Protein AF-Q6MRR5-F1 (afdb_monomer)

Radius of gyration: 19.88 Å; Cα contacts (8 Å, |Δi|>4): 23; chains: 1; bounding box: 53×11×54 Å

InterPro domains:
  IPR032820 Putative F0F1-ATPase subunit, Ca2+/Mg2+ transporter [PF09527] (5-55)

Foldseek 3Di:
DVVVVVVVVLVVVVVVLVVVLVVVQVVVCVVPVPVCPSSVVSSVVSVVVSVVVSVVVVVVVVVVVVVVVVVPPDPDDD

Organism: Bdellovibrio bacteriovorus (strain ATCC 15356 / DSM 50701 / NCIMB 9529 / HD100) (NCBI:txid264462)

pLDDT: mean 83.36, std 10.0, range [55.09, 94.81]

Secondary structure (DSSP, 8-state):
-HHHHHHHHHHHHHHHHHHHHHHHHHHHHHHH--TTHHHHHHHHHHHHHHHHHHHHHHHHHHHHHHHHHHTTS-S---

Solvent-accessible surface area (backbone atoms only — not comparable to full-atom values): 4419 Å² total; per-residue (Å²): 115,74,67,59,56,50,53,50,48,55,53,49,49,52,53,51,47,53,54,46,44,52,55,51,24,52,54,50,26,70,74,66,67,49,85,51,53,57,32,53,53,50,44,53,53,50,52,53,53,47,50,54,51,50,54,53,50,52,56,53,48,54,60,48,53,53,54,59,52,60,72,68,54,77,89,78,77,135

Mean predicted aligned error: 8.38 Å

Sequence (78 aa):
MKKYIIFASIGFELVGLILGCFYLGQYLDQKYQTKGLIFAVLSLASLAGWLVRVIWLLNRIQKQDEKESESKKPPGTP

Structure (mmCIF, N/CA/C/O backbone):
data_AF-Q6MRR5-F1
#
_entry.id   AF-Q6MRR5-F1
#
loop_
_atom_site.group_PDB
_atom_site.id
_atom_site.type_symbol
_atom_site.label_atom_id
_atom_site.label_alt_id
_atom_site.label_comp_id
_atom_site.label_asym_id
_atom_site.label_entity_id
_atom_site.label_seq_id
_atom_site.pdbx_PDB_ins_code
_atom_site.Cartn_x
_atom_site.Cartn_y
_atom_site.Cartn_z
_atom_site.occupancy
_atom_site.B_iso_or_equiv
_atom_site.auth_seq_id
_a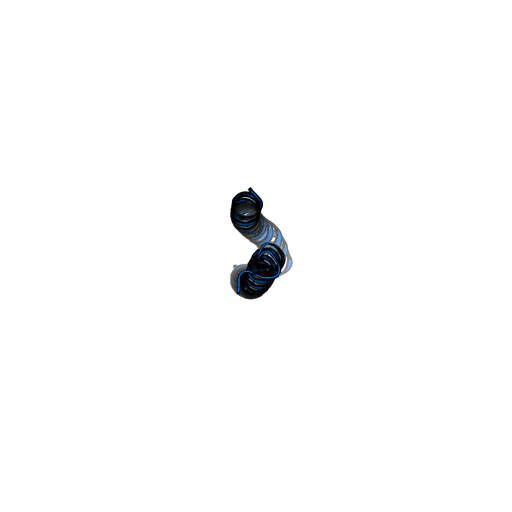tom_site.auth_comp_id
_atom_site.auth_asym_id
_atom_site.auth_atom_id
_atom_site.pdbx_PDB_model_num
ATOM 1 N N . MET A 1 1 ? -7.536 1.351 23.522 1.00 55.09 1 MET A N 1
ATOM 2 C CA . MET A 1 1 ? -6.215 0.768 23.182 1.00 55.09 1 MET A CA 1
ATOM 3 C C . MET A 1 1 ? -6.200 0.066 21.822 1.00 55.09 1 MET A C 1
ATOM 5 O O . MET A 1 1 ? -5.364 0.429 21.009 1.00 55.09 1 MET A O 1
ATOM 9 N N . LYS A 1 2 ? -7.144 -0.842 21.517 1.00 69.81 2 LYS A N 1
ATOM 10 C CA . LYS A 1 2 ? -7.192 -1.582 20.232 1.00 69.81 2 LYS A CA 1
ATOM 11 C C . LYS A 1 2 ? -7.149 -0.681 18.973 1.00 69.81 2 LYS A C 1
ATOM 13 O O . LYS A 1 2 ? -6.405 -0.972 18.047 1.00 69.81 2 LYS A O 1
ATOM 18 N N . LYS A 1 3 ? -7.869 0.451 18.965 1.00 71.00 3 LYS A N 1
ATOM 19 C CA . LYS A 1 3 ? -7.971 1.364 17.801 1.00 71.00 3 LYS A CA 1
ATOM 20 C C . LYS A 1 3 ? -6.649 2.033 17.395 1.00 71.00 3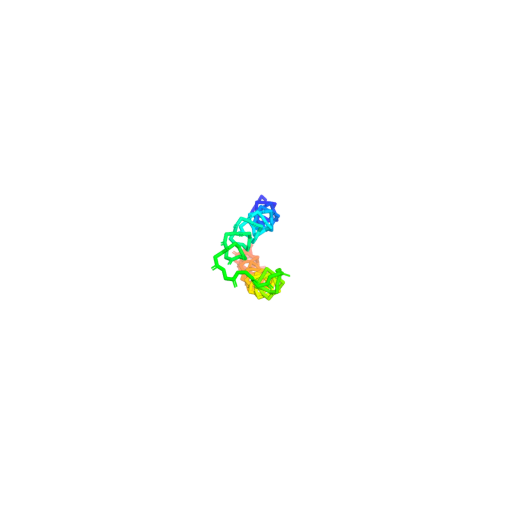 LYS A C 1
ATOM 22 O O . LYS A 1 3 ? -6.382 2.157 16.207 1.00 71.00 3 LYS A O 1
ATOM 27 N N . TYR A 1 4 ? -5.808 2.414 18.360 1.00 80.81 4 TYR A N 1
ATOM 28 C CA . TYR A 1 4 ? -4.517 3.060 18.081 1.00 80.81 4 TYR A CA 1
ATOM 29 C C . TYR A 1 4 ? -3.523 2.100 17.427 1.00 80.81 4 TYR A C 1
ATOM 31 O O . TYR A 1 4 ? -2.840 2.478 16.482 1.00 80.81 4 TYR A O 1
ATOM 39 N N . ILE A 1 5 ? -3.493 0.846 17.889 1.00 85.75 5 ILE A N 1
ATOM 40 C CA . ILE A 1 5 ? -2.663 -0.209 17.293 1.00 85.75 5 ILE A CA 1
ATOM 41 C C . ILE A 1 5 ? -3.082 -0.462 15.847 1.00 85.75 5 ILE A C 1
ATOM 43 O O . ILE A 1 5 ? -2.227 -0.534 14.978 1.00 85.75 5 ILE A O 1
ATOM 47 N N . ILE A 1 6 ? -4.387 -0.521 15.571 1.00 83.62 6 ILE A N 1
ATOM 48 C CA . ILE A 1 6 ? -4.900 -0.715 14.209 1.00 83.62 6 ILE A CA 1
ATOM 49 C C . ILE A 1 6 ? -4.475 0.442 13.303 1.00 83.62 6 ILE A C 1
ATOM 51 O O . ILE A 1 6 ? -4.006 0.209 12.193 1.00 83.62 6 ILE A O 1
ATOM 55 N N . PHE A 1 7 ? -4.624 1.684 13.765 1.00 85.38 7 PHE A N 1
ATOM 56 C CA . PHE A 1 7 ? -4.251 2.849 12.967 1.00 85.38 7 PHE A CA 1
ATOM 57 C C . PHE A 1 7 ? -2.743 2.872 12.675 1.00 85.38 7 PHE A C 1
ATOM 59 O O . PHE A 1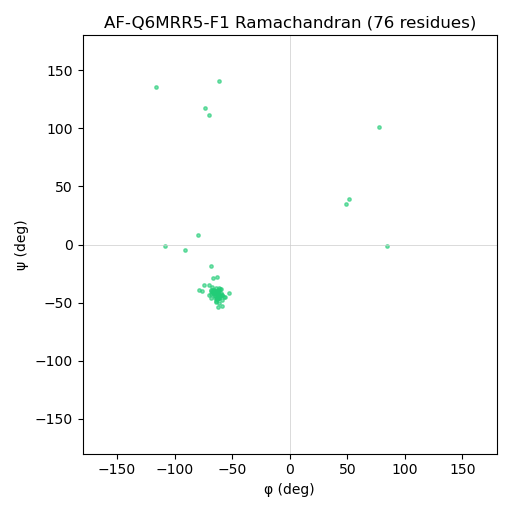 7 ? -2.332 3.121 11.543 1.00 85.38 7 PHE A O 1
ATOM 66 N N . ALA A 1 8 ? -1.922 2.521 13.670 1.00 90.50 8 ALA A N 1
ATOM 67 C CA . ALA A 1 8 ? -0.483 2.349 13.495 1.00 90.50 8 ALA A CA 1
ATOM 68 C C . ALA A 1 8 ? -0.147 1.209 12.516 1.00 90.50 8 ALA A C 1
ATOM 70 O O . ALA A 1 8 ? 0.736 1.372 11.678 1.00 90.50 8 ALA A O 1
ATOM 71 N N . SER A 1 9 ? -0.873 0.087 12.565 1.00 89.50 9 SER A N 1
ATOM 72 C CA . SER A 1 9 ? -0.704 -1.024 11.621 1.00 89.50 9 SER A CA 1
ATOM 73 C C . SER A 1 9 ? -1.036 -0.627 10.183 1.00 89.50 9 SER A C 1
ATOM 75 O O . SER A 1 9 ? -0.274 -0.977 9.291 1.00 89.50 9 SER A O 1
ATOM 77 N N . ILE A 1 10 ? -2.104 0.146 9.951 1.00 91.06 10 ILE A N 1
ATOM 78 C CA . ILE A 1 10 ? -2.458 0.648 8.609 1.00 91.06 10 ILE A CA 1
ATOM 79 C C . ILE A 1 10 ? -1.346 1.560 8.070 1.00 91.06 10 ILE A C 1
ATOM 81 O O . ILE A 1 10 ? -0.934 1.426 6.919 1.00 91.06 10 ILE A O 1
ATOM 85 N N . GLY A 1 11 ? -0.816 2.460 8.907 1.00 90.25 11 GLY A N 1
ATOM 86 C CA . GLY A 1 11 ? 0.316 3.311 8.531 1.00 90.25 11 GLY A CA 1
ATOM 87 C C . GLY A 1 11 ? 1.580 2.506 8.212 1.00 90.25 11 GLY A C 1
ATOM 88 O O . GLY A 1 11 ? 2.248 2.771 7.214 1.00 90.25 11 GLY A O 1
ATOM 89 N N . PHE A 1 12 ? 1.881 1.483 9.015 1.00 93.94 12 PHE A N 1
ATOM 90 C CA . PHE A 1 12 ? 3.018 0.594 8.779 1.00 93.94 12 PHE A CA 1
ATOM 91 C C . PHE A 1 12 ? 2.858 -0.230 7.495 1.00 93.94 12 PHE A C 1
ATOM 93 O O . PHE A 1 12 ? 3.811 -0.351 6.727 1.00 93.94 12 PHE A O 1
ATOM 100 N N . GLU A 1 13 ? 1.659 -0.749 7.220 1.00 90.44 13 GLU A N 1
ATOM 101 C CA . GLU A 1 13 ? 1.358 -1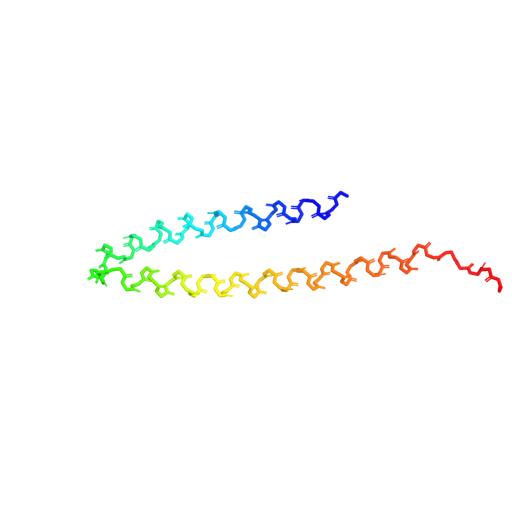.433 5.959 1.00 90.44 13 GLU A CA 1
ATOM 102 C C . GLU A 1 13 ? 1.569 -0.513 4.758 1.00 90.44 13 GLU A C 1
ATOM 104 O O . GLU A 1 13 ? 2.147 -0.954 3.770 1.00 90.44 13 GLU A O 1
ATOM 109 N N . LEU A 1 14 ? 1.164 0.760 4.838 1.00 91.12 14 LEU A N 1
ATOM 110 C CA . LEU A 1 14 ? 1.375 1.713 3.749 1.00 91.12 14 LEU A CA 1
ATOM 111 C C . LEU A 1 14 ? 2.871 1.926 3.471 1.00 91.12 14 LEU A C 1
ATOM 113 O O . LEU A 1 14 ? 3.297 1.871 2.319 1.00 91.12 14 LEU A O 1
ATOM 117 N N . VAL A 1 15 ? 3.684 2.115 4.516 1.00 93.94 15 VAL A N 1
ATOM 118 C CA . VAL A 1 15 ? 5.146 2.246 4.375 1.00 93.94 15 VAL A CA 1
ATOM 119 C C . VAL A 1 15 ? 5.752 0.970 3.790 1.00 93.94 15 VAL A C 1
ATOM 121 O O . VAL A 1 15 ? 6.543 1.036 2.847 1.00 93.94 15 VAL A O 1
ATOM 124 N N . GLY A 1 16 ? 5.352 -0.194 4.305 1.00 93.62 16 GLY A N 1
ATOM 125 C CA . GLY A 1 16 ? 5.791 -1.490 3.795 1.00 93.62 16 GLY A CA 1
ATOM 126 C C . GLY A 1 16 ? 5.407 -1.706 2.332 1.00 93.62 16 GLY A C 1
ATOM 127 O O . GLY A 1 16 ? 6.213 -2.216 1.560 1.00 93.62 16 GLY A O 1
ATOM 128 N N . LEU A 1 17 ? 4.220 -1.259 1.923 1.00 92.56 17 LEU A N 1
ATOM 129 C CA . LEU A 1 17 ? 3.750 -1.346 0.546 1.00 92.56 17 LEU A CA 1
ATOM 130 C C . LEU A 1 17 ? 4.549 -0.438 -0.386 1.00 92.56 17 LEU A C 1
ATOM 132 O O . LEU A 1 17 ? 4.923 -0.877 -1.468 1.00 92.56 17 LEU A O 1
ATOM 136 N N . ILE A 1 18 ? 4.859 0.792 0.035 1.00 89.56 18 ILE A N 1
ATOM 137 C CA . ILE A 1 18 ? 5.695 1.720 -0.741 1.00 89.56 18 ILE A CA 1
ATOM 138 C C . ILE A 1 18 ? 7.090 1.125 -0.948 1.00 89.56 18 ILE A C 1
ATOM 140 O O . ILE A 1 18 ? 7.558 1.047 -2.083 1.00 89.56 18 ILE A O 1
ATOM 144 N N . LEU A 1 19 ? 7.739 0.661 0.125 1.00 93.31 19 LEU A N 1
ATOM 145 C CA . LEU A 1 19 ? 9.064 0.039 0.041 1.00 93.31 19 LEU A CA 1
ATOM 146 C C . LEU A 1 19 ? 9.027 -1.250 -0.787 1.00 93.31 19 LEU A C 1
ATOM 148 O O . LEU A 1 19 ? 9.895 -1.466 -1.631 1.00 93.31 19 LEU A O 1
ATOM 152 N N . GLY A 1 20 ? 7.997 -2.073 -0.591 1.00 91.56 20 GLY A N 1
ATOM 153 C CA . GLY A 1 20 ? 7.763 -3.289 -1.359 1.00 91.56 20 GLY A CA 1
ATOM 154 C C . GLY A 1 20 ? 7.629 -2.995 -2.849 1.00 91.56 20 GLY A C 1
ATOM 155 O O . GLY A 1 20 ? 8.381 -3.554 -3.638 1.00 91.56 20 GLY A O 1
ATOM 156 N N . CYS A 1 21 ? 6.744 -2.075 -3.242 1.00 89.50 21 CYS A N 1
ATOM 157 C CA . CYS A 1 21 ? 6.573 -1.656 -4.636 1.00 89.50 21 CYS A CA 1
ATOM 158 C C . CYS A 1 21 ? 7.837 -1.029 -5.221 1.00 89.50 21 CYS A C 1
ATOM 160 O O . CYS A 1 21 ? 8.137 -1.277 -6.386 1.00 89.50 21 CYS A O 1
ATOM 162 N N . PHE A 1 22 ? 8.586 -0.254 -4.436 1.00 87.81 22 PHE A N 1
ATOM 163 C CA . PHE A 1 22 ? 9.845 0.336 -4.879 1.00 87.81 22 PHE A CA 1
ATOM 164 C C . PHE A 1 22 ? 10.873 -0.739 -5.240 1.00 87.81 22 PHE A C 1
ATOM 166 O O . PHE A 1 22 ? 11.350 -0.774 -6.373 1.00 87.81 22 PHE A O 1
ATOM 173 N N . TYR A 1 23 ? 11.151 -1.668 -4.322 1.00 90.56 23 TYR A N 1
ATOM 174 C CA . TYR A 1 23 ? 12.116 -2.741 -4.563 1.00 90.56 23 TYR A CA 1
ATOM 175 C C . TYR A 1 23 ? 11.633 -3.746 -5.614 1.00 90.56 23 TYR A C 1
ATOM 177 O O . TYR A 1 23 ? 12.391 -4.076 -6.527 1.00 90.56 23 TYR A O 1
ATOM 185 N N . LEU A 1 24 ? 10.378 -4.214 -5.536 1.00 89.00 24 LEU A N 1
ATOM 186 C CA . LEU A 1 24 ? 9.838 -5.145 -6.534 1.00 89.00 24 LEU A CA 1
ATOM 187 C C . LEU A 1 24 ? 9.794 -4.496 -7.909 1.00 89.00 24 LEU A C 1
ATOM 189 O O . LEU A 1 24 ? 10.188 -5.111 -8.892 1.00 89.00 24 LEU A O 1
ATOM 193 N N . GLY A 1 25 ? 9.297 -3.268 -7.999 1.00 85.19 25 GLY A N 1
ATOM 194 C CA . GLY A 1 25 ? 9.130 -2.622 -9.284 1.00 85.19 25 GLY A CA 1
ATOM 195 C C . GLY A 1 25 ? 10.465 -2.241 -9.917 1.00 85.19 25 GLY A C 1
ATOM 196 O O . GLY A 1 25 ? 10.592 -2.434 -11.118 1.00 85.19 25 GLY A O 1
ATOM 197 N N . GLN A 1 26 ? 11.488 -1.839 -9.148 1.00 84.12 26 GLN A N 1
ATOM 198 C CA . GLN A 1 26 ? 12.850 -1.712 -9.688 1.00 84.12 26 GLN A CA 1
ATOM 199 C C . GLN A 1 26 ? 13.408 -3.054 -10.172 1.00 84.12 26 GLN A C 1
ATOM 201 O O . GLN A 1 26 ? 13.981 -3.124 -11.259 1.00 84.12 26 GLN A O 1
ATOM 206 N N . TYR A 1 27 ? 13.223 -4.125 -9.395 1.00 87.31 27 TYR A N 1
ATOM 207 C CA . TYR A 1 27 ? 13.702 -5.455 -9.767 1.00 87.31 27 TYR A CA 1
ATOM 208 C C . TYR A 1 27 ? 13.034 -5.974 -11.050 1.00 87.31 27 TYR A C 1
ATOM 210 O O . TYR A 1 27 ? 13.707 -6.467 -11.957 1.00 87.31 27 TYR A O 1
ATOM 218 N N . LEU A 1 28 ? 11.709 -5.835 -11.161 1.00 84.81 28 LEU A N 1
ATOM 219 C CA . LEU A 1 28 ? 10.982 -6.218 -12.369 1.00 84.81 28 LEU A CA 1
ATOM 220 C C . LEU A 1 28 ? 11.316 -5.307 -13.552 1.00 84.81 28 LEU A C 1
ATOM 222 O O . LEU A 1 28 ? 11.459 -5.807 -14.666 1.00 84.81 28 LEU A O 1
ATOM 226 N N . ASP A 1 29 ? 11.470 -4.001 -13.339 1.00 83.00 29 ASP A N 1
ATOM 227 C CA . ASP A 1 29 ? 11.780 -3.079 -14.431 1.00 83.00 29 ASP A CA 1
ATOM 228 C C . ASP A 1 29 ? 13.184 -3.323 -15.002 1.00 83.00 29 ASP A C 1
ATOM 230 O O . ASP A 1 29 ? 13.354 -3.304 -16.220 1.00 83.00 29 ASP A O 1
ATOM 234 N N . GLN A 1 30 ? 14.167 -3.678 -14.162 1.00 82.88 30 GLN A N 1
ATOM 235 C CA . GLN A 1 30 ? 15.477 -4.142 -14.638 1.00 82.88 30 GLN A CA 1
ATOM 236 C C . GLN A 1 30 ? 15.381 -5.438 -15.450 1.00 82.88 30 GLN A C 1
ATOM 238 O O . GLN A 1 30 ? 16.084 -5.585 -16.449 1.00 82.88 30 GLN A O 1
ATOM 243 N N . LYS A 1 31 ? 14.518 -6.376 -15.043 1.00 83.44 31 LYS A N 1
ATOM 244 C CA . LYS A 1 31 ? 14.391 -7.684 -15.700 1.00 83.44 31 LYS A CA 1
ATOM 245 C C . LYS A 1 31 ? 13.657 -7.621 -17.041 1.00 83.44 31 LYS A C 1
ATOM 247 O O . LYS A 1 31 ? 13.996 -8.378 -17.945 1.00 83.44 31 LYS A O 1
ATOM 252 N N . TYR A 1 32 ? 12.662 -6.746 -17.166 1.00 82.62 32 TYR A N 1
ATOM 253 C CA . TYR A 1 32 ? 11.805 -6.659 -18.353 1.00 82.62 32 TYR A CA 1
ATOM 254 C C . TYR A 1 32 ? 12.051 -5.404 -19.212 1.00 82.62 32 TYR A C 1
ATOM 256 O O . TYR A 1 32 ? 11.405 -5.253 -20.246 1.00 82.62 32 TYR A O 1
ATOM 264 N N . GLN A 1 33 ? 12.977 -4.515 -18.818 1.00 79.94 33 GLN A N 1
ATOM 265 C CA . GLN A 1 33 ? 13.315 -3.255 -19.508 1.00 79.94 33 GLN A CA 1
ATOM 266 C C . GLN A 1 33 ? 12.093 -2.398 -19.878 1.00 79.94 33 GLN A C 1
ATOM 268 O O . GLN A 1 33 ? 12.062 -1.712 -20.901 1.00 79.94 33 GLN A O 1
ATOM 273 N N . THR A 1 34 ? 11.064 -2.410 -19.034 1.00 77.38 34 THR A N 1
ATOM 274 C CA . THR A 1 34 ? 9.769 -1.790 -19.340 1.00 77.38 34 THR A CA 1
ATOM 275 C C . THR A 1 34 ? 9.723 -0.277 -19.153 1.00 77.38 34 THR A C 1
ATOM 277 O O . THR A 1 34 ? 8.649 0.309 -19.265 1.00 77.38 34 THR A O 1
ATOM 280 N N . LYS A 1 35 ? 10.866 0.378 -18.906 1.00 79.62 35 LYS A N 1
ATOM 281 C CA . LYS A 1 35 ? 10.979 1.837 -18.726 1.00 79.62 35 LYS A CA 1
ATOM 282 C C . LYS A 1 35 ? 9.987 2.384 -17.684 1.00 79.62 35 LYS A C 1
ATOM 284 O O . LYS A 1 35 ? 9.385 3.436 -17.885 1.00 79.62 35 LYS A O 1
ATOM 289 N N . GLY A 1 36 ? 9.771 1.653 -16.593 1.00 75.75 36 GLY A N 1
ATOM 290 C CA . GLY A 1 36 ? 8.911 2.052 -15.478 1.00 75.75 36 GLY A CA 1
ATOM 291 C C . GLY A 1 36 ? 7.417 1.756 -15.648 1.00 75.75 36 GLY A C 1
ATOM 292 O O . GLY A 1 36 ? 6.648 1.996 -14.717 1.00 75.75 36 GLY A O 1
ATOM 293 N N . LEU A 1 37 ? 6.976 1.192 -16.779 1.00 85.19 37 LEU A N 1
ATOM 294 C CA . LEU A 1 37 ? 5.555 0.878 -17.005 1.00 85.19 37 LEU A CA 1
ATOM 295 C C . LEU A 1 37 ? 5.051 -0.212 -16.045 1.00 85.19 37 LEU A C 1
ATOM 297 O O . LEU A 1 37 ? 3.965 -0.087 -15.478 1.00 85.19 37 LEU A O 1
ATOM 301 N N . ILE A 1 38 ? 5.870 -1.241 -15.789 1.00 83.88 38 ILE A N 1
ATOM 302 C CA . ILE A 1 38 ? 5.552 -2.273 -14.791 1.00 83.88 38 ILE A CA 1
ATOM 303 C C . ILE A 1 38 ? 5.484 -1.667 -13.394 1.00 83.88 38 ILE A C 1
ATOM 305 O O . ILE A 1 38 ? 4.565 -1.989 -12.649 1.00 83.88 38 ILE A O 1
ATOM 309 N N . PHE A 1 39 ? 6.402 -0.765 -13.039 1.00 82.31 39 PHE A N 1
ATOM 310 C CA . PHE A 1 39 ? 6.363 -0.092 -11.743 1.00 82.31 39 PHE A CA 1
ATOM 311 C C . PHE A 1 39 ? 5.050 0.681 -11.554 1.00 82.31 39 PHE A C 1
ATOM 313 O O . PHE A 1 39 ? 4.428 0.567 -10.498 1.00 82.31 39 PHE A O 1
ATOM 320 N N . ALA A 1 40 ? 4.591 1.408 -12.578 1.00 86.44 40 ALA A N 1
ATOM 321 C CA . ALA A 1 40 ? 3.343 2.165 -12.521 1.00 86.44 40 ALA A CA 1
ATOM 322 C C . ALA A 1 40 ? 2.117 1.253 -12.348 1.00 86.44 40 ALA A C 1
ATOM 324 O O . ALA A 1 40 ? 1.318 1.469 -11.437 1.00 86.44 40 ALA A O 1
ATOM 325 N N . VAL A 1 41 ? 1.993 0.203 -13.168 1.00 89.06 41 VAL A N 1
ATOM 326 C CA . VAL A 1 41 ? 0.868 -0.748 -13.089 1.00 89.06 41 VAL A CA 1
ATOM 327 C C . VAL A 1 41 ? 0.883 -1.516 -11.770 1.00 89.06 41 VAL A C 1
ATOM 329 O O . VAL A 1 41 ? -0.155 -1.643 -11.123 1.00 89.06 41 VAL A O 1
ATOM 332 N N . LEU A 1 42 ? 2.054 -1.988 -11.337 1.00 87.25 42 LEU A N 1
ATOM 333 C CA . LEU A 1 42 ? 2.222 -2.701 -10.074 1.00 87.25 42 LEU A CA 1
ATOM 334 C C . LEU A 1 42 ? 1.858 -1.801 -8.892 1.00 87.25 42 LEU A C 1
ATOM 336 O O . LEU A 1 42 ? 1.135 -2.235 -8.003 1.00 87.25 42 LEU A O 1
ATOM 340 N N . SER A 1 43 ? 2.310 -0.546 -8.896 1.00 86.88 43 SER A N 1
ATOM 341 C CA . SER A 1 43 ? 1.982 0.418 -7.844 1.00 86.88 43 SER A CA 1
ATOM 342 C C . SER A 1 43 ? 0.482 0.684 -7.793 1.00 86.88 43 SER A C 1
ATOM 344 O O . SER A 1 43 ? -0.100 0.625 -6.715 1.00 86.88 43 SER A O 1
ATOM 346 N N . LEU A 1 44 ? -0.168 0.892 -8.944 1.00 91.62 44 LEU A N 1
ATOM 347 C CA . LEU A 1 44 ? -1.612 1.124 -9.004 1.00 91.62 44 LEU A CA 1
ATOM 348 C C . LEU A 1 44 ? -2.405 -0.091 -8.497 1.00 91.62 44 LEU A C 1
ATOM 350 O O . LEU A 1 44 ? -3.317 0.056 -7.684 1.00 91.62 44 LEU A O 1
ATOM 354 N N . ALA A 1 45 ? -2.032 -1.294 -8.943 1.00 92.19 45 ALA A N 1
ATOM 355 C CA . ALA A 1 45 ? -2.669 -2.542 -8.532 1.00 92.19 45 ALA A CA 1
ATOM 356 C C . ALA A 1 45 ? -2.469 -2.822 -7.035 1.00 92.19 45 ALA A C 1
ATOM 358 O O . ALA A 1 45 ? -3.411 -3.207 -6.343 1.00 92.19 45 ALA A O 1
ATOM 359 N N . SER A 1 46 ? -1.261 -2.584 -6.525 1.00 89.94 46 SER A N 1
ATOM 360 C CA . SER A 1 46 ? -0.918 -2.773 -5.116 1.00 89.94 46 SER A CA 1
ATOM 361 C C . SER A 1 46 ? -1.684 -1.788 -4.228 1.00 89.94 46 SER A C 1
ATOM 363 O O . SER A 1 46 ? -2.283 -2.184 -3.229 1.00 89.94 46 SER A O 1
ATOM 365 N N . LEU A 1 47 ? -1.774 -0.520 -4.642 1.00 91.12 47 LEU A N 1
ATOM 366 C CA . LEU A 1 47 ? -2.503 0.520 -3.917 1.00 91.12 47 LEU A CA 1
ATOM 367 C C . LEU A 1 47 ? -4.015 0.252 -3.905 1.00 91.12 47 LEU A C 1
ATOM 369 O O . LEU A 1 47 ? -4.647 0.366 -2.856 1.00 91.12 47 LEU A O 1
ATOM 373 N N . ALA A 1 48 ? -4.586 -0.184 -5.033 1.00 94.50 48 ALA A N 1
ATOM 374 C CA . ALA A 1 48 ? -5.989 -0.589 -5.118 1.00 94.50 48 ALA A CA 1
ATOM 375 C C . ALA A 1 48 ? -6.292 -1.815 -4.237 1.00 94.50 48 ALA A C 1
ATOM 377 O O . ALA A 1 48 ? -7.256 -1.804 -3.469 1.00 94.50 48 ALA A O 1
ATOM 378 N N . GLY A 1 49 ? -5.452 -2.854 -4.298 1.00 93.94 49 GLY A N 1
ATOM 379 C CA . GLY A 1 49 ? -5.597 -4.051 -3.467 1.00 93.94 49 GLY A CA 1
ATOM 380 C C . GLY A 1 49 ? -5.495 -3.745 -1.971 1.00 93.94 49 GLY A C 1
ATOM 381 O O . GLY A 1 49 ? -6.286 -4.248 -1.170 1.00 93.94 49 GLY A O 1
ATOM 382 N N . TRP A 1 50 ? -4.574 -2.859 -1.593 1.00 93.62 50 TRP A N 1
ATOM 383 C CA . TRP A 1 50 ? -4.435 -2.404 -0.215 1.00 93.62 50 TRP A CA 1
ATOM 384 C C . TRP A 1 50 ? -5.630 -1.575 0.257 1.00 93.62 50 TRP A C 1
ATOM 386 O O . TRP A 1 50 ? -6.133 -1.812 1.351 1.00 93.62 50 TRP A O 1
ATOM 396 N N . LEU A 1 51 ? -6.170 -0.682 -0.574 1.00 93.12 51 LEU A N 1
ATOM 397 C CA . LEU A 1 51 ? -7.389 0.071 -0.253 1.00 93.12 51 LEU A CA 1
ATOM 398 C C . LEU A 1 51 ? -8.571 -0.853 0.058 1.00 93.12 51 LEU A C 1
ATOM 400 O O . LEU A 1 51 ? -9.253 -0.668 1.067 1.00 93.12 51 LEU A O 1
ATOM 404 N N . VAL A 1 52 ? -8.777 -1.894 -0.753 1.00 94.81 52 VAL A N 1
ATOM 405 C CA . VAL A 1 52 ? -9.810 -2.912 -0.493 1.00 94.81 52 VAL A CA 1
ATOM 406 C C . VAL A 1 52 ? -9.560 -3.617 0.843 1.00 94.81 52 VAL A C 1
ATOM 408 O O . VAL A 1 52 ? -10.490 -3.800 1.633 1.00 94.81 52 VAL A O 1
ATOM 411 N N . ARG A 1 53 ? -8.302 -3.974 1.136 1.00 91.06 53 ARG A N 1
ATOM 412 C CA . ARG A 1 53 ? -7.906 -4.599 2.406 1.00 91.06 53 ARG A CA 1
ATOM 413 C C . ARG A 1 53 ? -8.203 -3.697 3.606 1.00 91.06 53 ARG A C 1
ATOM 415 O O . ARG A 1 53 ? -8.755 -4.181 4.594 1.00 91.06 53 ARG A O 1
ATOM 422 N N . VAL A 1 54 ? -7.886 -2.408 3.505 1.00 91.69 54 VAL A N 1
ATOM 423 C CA . VAL A 1 54 ? -8.131 -1.402 4.546 1.00 91.69 54 VAL A CA 1
ATOM 424 C C . VAL A 1 54 ? -9.626 -1.230 4.792 1.00 91.69 54 VAL A C 1
ATOM 426 O O . VAL A 1 54 ? -10.065 -1.331 5.935 1.00 91.69 54 VAL A O 1
ATOM 429 N N . ILE A 1 55 ? -10.430 -1.058 3.739 1.00 91.50 55 ILE A N 1
ATOM 430 C CA . ILE A 1 55 ? -11.893 -0.927 3.858 1.00 91.50 55 ILE A CA 1
ATOM 431 C C . ILE A 1 55 ? -12.493 -2.166 4.534 1.00 91.50 55 ILE A C 1
ATOM 433 O O . ILE A 1 55 ? -13.322 -2.052 5.440 1.00 91.50 55 ILE A O 1
ATOM 437 N N . TRP A 1 56 ? -12.047 -3.362 4.142 1.00 92.31 56 TRP A N 1
ATOM 438 C CA . TRP A 1 56 ? -12.498 -4.608 4.759 1.00 92.31 56 TRP A CA 1
ATOM 439 C C . TRP A 1 56 ? -12.133 -4.691 6.247 1.00 92.31 56 TRP A C 1
ATOM 441 O O . TRP A 1 56 ? -12.958 -5.105 7.068 1.00 92.31 56 TRP A O 1
ATOM 451 N N . LEU A 1 57 ? -10.921 -4.262 6.612 1.00 88.94 57 LEU A N 1
ATOM 452 C CA . LEU A 1 57 ? -10.463 -4.234 7.997 1.00 88.94 57 LEU A CA 1
ATOM 453 C C . LEU A 1 57 ? -11.277 -3.241 8.838 1.00 88.94 57 LEU A C 1
ATOM 455 O O . LEU A 1 57 ? -11.746 -3.615 9.913 1.00 88.94 57 LEU A O 1
ATOM 459 N N . LEU A 1 58 ? -11.513 -2.021 8.339 1.00 87.88 58 LEU A N 1
ATOM 460 C CA . LEU A 1 58 ? -12.341 -1.024 9.026 1.00 87.88 58 LEU A CA 1
ATOM 461 C C . LEU A 1 58 ? -13.762 -1.541 9.272 1.00 87.88 58 LEU A C 1
ATOM 463 O O . LEU A 1 58 ? -14.239 -1.484 10.406 1.00 87.88 58 LEU A O 1
ATOM 467 N N . ASN A 1 59 ? -14.404 -2.113 8.249 1.00 89.88 59 ASN A N 1
ATOM 468 C CA . ASN A 1 59 ? -15.748 -2.683 8.377 1.00 89.88 59 ASN A CA 1
ATOM 469 C C . ASN A 1 59 ? -15.801 -3.802 9.424 1.00 89.88 59 ASN A C 1
ATOM 471 O O . ASN A 1 59 ? -16.772 -3.925 10.172 1.00 89.88 59 ASN A O 1
ATOM 475 N N . ARG A 1 60 ? -14.756 -4.633 9.501 1.00 87.25 60 ARG A N 1
ATOM 476 C CA . ARG A 1 60 ? -14.669 -5.697 10.506 1.00 87.25 60 ARG A CA 1
ATOM 477 C C . ARG A 1 60 ? -14.542 -5.135 11.920 1.00 87.25 60 ARG A C 1
ATOM 479 O O . ARG A 1 60 ? -15.146 -5.687 12.835 1.00 87.25 60 ARG A O 1
ATOM 486 N N . ILE A 1 61 ? -13.773 -4.065 12.099 1.00 85.81 61 ILE A N 1
ATOM 487 C CA . ILE A 1 61 ? -13.551 -3.446 13.410 1.00 85.81 61 ILE A CA 1
ATOM 488 C C . ILE A 1 61 ? -14.816 -2.751 13.905 1.00 85.81 61 ILE A C 1
ATOM 490 O O . ILE A 1 61 ? -15.193 -2.954 15.056 1.00 85.81 61 ILE A O 1
ATOM 494 N N . GLN A 1 62 ? -15.511 -2.010 13.037 1.00 84.38 62 GLN A N 1
ATOM 495 C CA . GLN A 1 62 ? -16.786 -1.372 13.388 1.00 84.38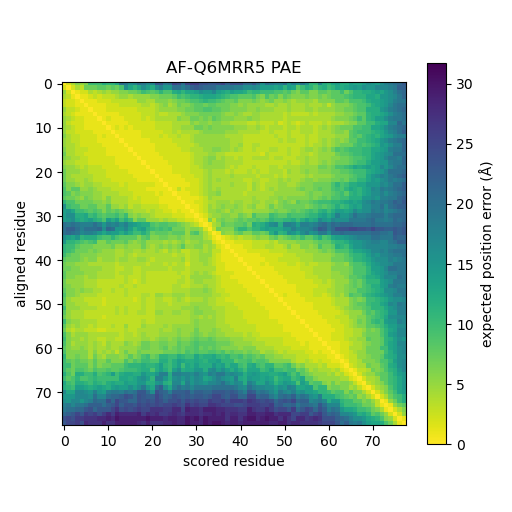 62 GLN A CA 1
ATOM 496 C C . GLN A 1 62 ? -17.807 -2.400 13.898 1.00 84.38 62 GLN A C 1
ATOM 498 O O . GLN A 1 62 ? -18.379 -2.223 14.970 1.00 84.38 62 GLN A O 1
ATOM 503 N N . LYS A 1 63 ? -17.938 -3.541 13.206 1.00 84.19 63 LYS A N 1
ATOM 504 C CA . LYS A 1 63 ? -18.813 -4.645 13.642 1.00 84.19 63 LYS A CA 1
ATOM 505 C C . LYS A 1 63 ? -18.398 -5.281 14.974 1.00 84.19 63 LYS A C 1
ATOM 507 O O . LYS A 1 63 ? -19.238 -5.857 15.660 1.00 84.19 63 LYS A O 1
ATOM 512 N N . GLN A 1 64 ? -17.111 -5.254 15.325 1.00 81.94 64 GLN A N 1
ATOM 513 C CA . GLN A 1 64 ? -16.637 -5.762 16.616 1.00 81.94 64 GLN A CA 1
ATOM 514 C C . GLN A 1 64 ? -16.941 -4.784 17.758 1.00 81.94 64 GLN A C 1
ATOM 516 O O . GLN A 1 64 ? -17.354 -5.231 18.826 1.00 81.94 64 GLN A O 1
ATOM 521 N N . ASP A 1 65 ? -16.792 -3.478 17.525 1.00 79.75 65 ASP A N 1
ATOM 522 C CA . ASP A 1 65 ? -17.124 -2.444 18.513 1.00 79.75 65 ASP A CA 1
ATOM 523 C C . ASP A 1 65 ? -18.627 -2.433 18.862 1.00 79.75 65 ASP A C 1
A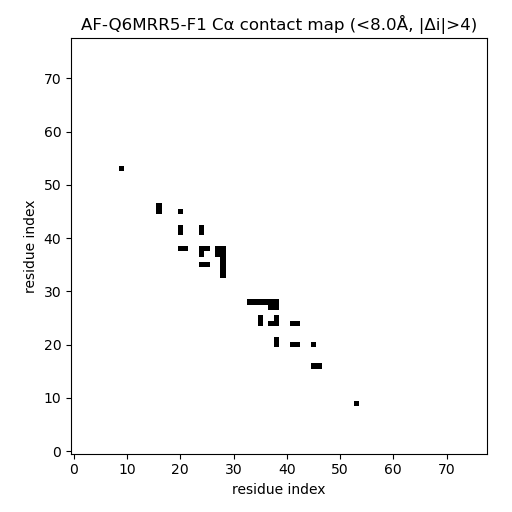TOM 525 O O . ASP A 1 65 ? -18.976 -2.307 20.037 1.00 79.75 65 ASP A O 1
ATOM 529 N N . GLU A 1 66 ? -19.522 -2.604 17.879 1.00 78.25 66 GLU A N 1
ATOM 530 C CA . GLU A 1 66 ? -20.978 -2.661 18.120 1.00 78.25 66 GLU A CA 1
ATOM 531 C C . GLU A 1 66 ? -21.362 -3.836 19.032 1.00 78.25 66 GLU A C 1
ATOM 533 O O . GLU A 1 66 ? -22.059 -3.651 20.030 1.00 78.25 66 GLU A O 1
ATOM 538 N N . LYS A 1 67 ? -20.824 -5.033 18.763 1.00 72.88 67 LYS A N 1
ATOM 539 C CA . LYS A 1 67 ? -21.086 -6.232 19.579 1.00 72.88 67 LYS A CA 1
ATOM 540 C C . LYS A 1 67 ? -20.529 -6.131 21.000 1.00 72.88 67 LYS A C 1
ATOM 542 O O . LYS A 1 67 ? -21.170 -6.588 21.944 1.00 72.88 67 LYS A O 1
ATOM 547 N N . GL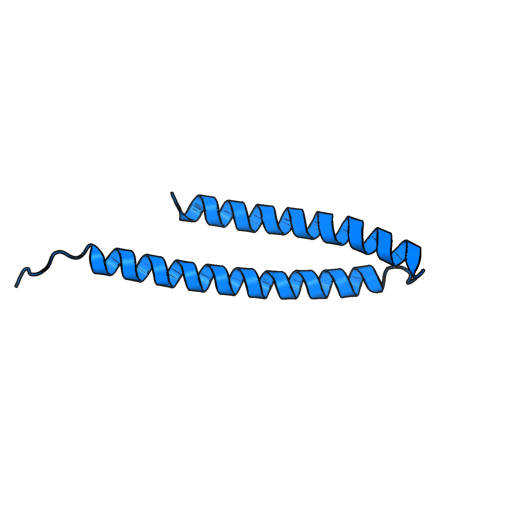U A 1 68 ? -19.341 -5.544 21.170 1.00 74.00 68 GLU A N 1
ATOM 548 C CA . GLU A 1 68 ? -18.753 -5.320 22.501 1.00 74.00 68 GLU A CA 1
ATOM 549 C C . GLU A 1 68 ? -19.578 -4.293 23.310 1.00 74.00 68 GLU A C 1
ATOM 551 O O . GLU A 1 68 ? -19.651 -4.384 24.537 1.00 74.00 68 GLU A O 1
ATOM 556 N N . SER A 1 69 ? -20.252 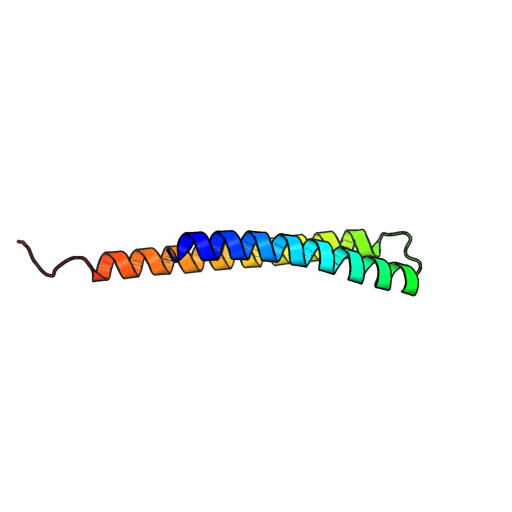-3.361 22.627 1.00 67.12 69 SER A N 1
ATOM 557 C CA . SER A 1 69 ? -21.113 -2.344 23.242 1.00 67.12 69 SER A CA 1
ATOM 558 C C . SER A 1 69 ? -22.491 -2.888 23.647 1.00 67.12 69 SER A C 1
ATOM 560 O O . SER A 1 69 ? -22.966 -2.565 24.735 1.00 67.12 69 SER A O 1
ATOM 562 N N . GLU A 1 70 ? -23.114 -3.758 22.842 1.00 66.25 70 GLU A N 1
ATOM 563 C CA . GLU A 1 70 ? -24.369 -4.437 23.216 1.00 66.25 70 GLU A CA 1
ATOM 564 C C . GLU A 1 70 ? -24.184 -5.402 24.393 1.00 66.25 70 GLU A C 1
ATOM 566 O O . GLU A 1 70 ? -25.007 -5.426 25.305 1.00 66.25 70 GLU A O 1
ATOM 571 N N . SER A 1 71 ? -23.074 -6.147 24.434 1.00 63.91 71 SER A N 1
ATOM 572 C CA . SER A 1 71 ? -22.803 -7.104 25.516 1.00 63.91 71 SER A CA 1
ATOM 573 C C . SER A 1 71 ? -22.536 -6.445 26.877 1.00 63.91 71 SER A C 1
ATOM 575 O O . SER A 1 71 ? -22.606 -7.126 27.899 1.00 63.91 71 SER A O 1
ATOM 577 N N . LYS A 1 72 ? -22.195 -5.150 26.911 1.00 62.88 72 LYS A N 1
ATOM 578 C CA . LYS A 1 72 ? -21.972 -4.389 28.152 1.00 62.88 72 LYS A CA 1
ATOM 579 C C . LYS A 1 72 ? -23.228 -3.702 28.687 1.00 62.88 72 LYS A C 1
ATOM 581 O O . LYS A 1 72 ? -23.163 -3.122 29.770 1.00 62.88 72 LYS A O 1
ATOM 586 N N . LYS A 1 73 ? -24.359 -3.751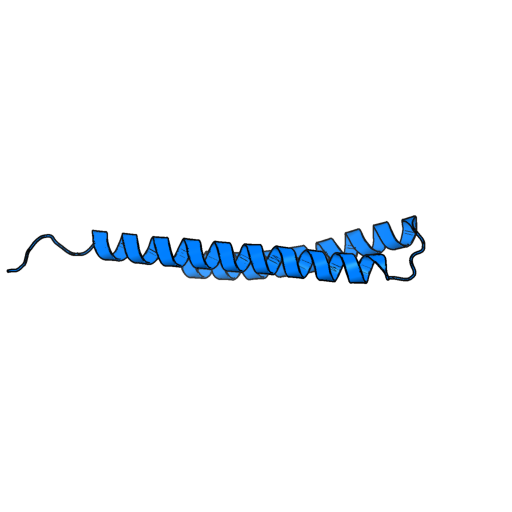 27.972 1.00 60.97 73 LYS A N 1
ATOM 587 C CA . LYS A 1 73 ? -25.634 -3.239 28.488 1.00 60.97 73 LYS A CA 1
ATOM 588 C C . LYS A 1 73 ? -26.150 -4.220 29.557 1.00 60.97 73 LYS A C 1
ATOM 590 O O . LYS A 1 73 ? -26.368 -5.385 29.225 1.00 60.97 73 LYS A O 1
ATOM 595 N N . PRO A 1 74 ? -26.307 -3.808 30.830 1.00 64.62 74 PRO A N 1
ATOM 596 C CA . PRO A 1 74 ? -26.814 -4.703 31.863 1.00 64.62 74 PRO A CA 1
ATOM 597 C C . PRO A 1 74 ? -28.240 -5.165 31.511 1.00 64.62 74 PRO A C 1
ATOM 599 O O . PRO A 1 74 ? -29.025 -4.366 30.988 1.00 64.62 74 PRO A O 1
ATOM 602 N N . PRO A 1 75 ? -28.589 -6.439 31.766 1.00 66.00 75 PRO A N 1
ATOM 603 C CA . PRO A 1 75 ? -29.925 -6.946 31.502 1.00 66.00 75 PRO A CA 1
ATOM 604 C C . PRO A 1 75 ? -30.902 -6.317 32.498 1.00 66.00 75 PRO A C 1
ATOM 606 O O . PRO A 1 75 ? -30.853 -6.609 33.687 1.00 66.00 75 PRO A O 1
ATOM 609 N N . GLY A 1 76 ? -31.791 -5.462 31.993 1.00 69.00 76 GLY A N 1
ATOM 610 C CA . GLY A 1 76 ? -32.948 -4.967 32.732 1.00 69.00 76 GLY A CA 1
ATOM 611 C C . GLY A 1 76 ? -32.649 -3.874 33.758 1.00 69.00 76 GLY A C 1
ATOM 612 O O . GLY A 1 76 ? -32.320 -4.135 34.908 1.00 69.00 76 GLY A O 1
ATOM 613 N N . THR A 1 77 ? -32.939 -2.637 33.378 1.00 56.75 77 THR A N 1
ATOM 614 C CA . THR A 1 77 ? -33.763 -1.784 34.241 1.00 56.75 77 THR A CA 1
ATOM 615 C C . THR A 1 77 ? -35.049 -1.492 33.467 1.00 56.75 77 THR A C 1
ATOM 617 O O . THR A 1 77 ? -34.945 -1.308 32.252 1.00 56.75 77 THR A O 1
ATOM 620 N N . PRO A 1 78 ? -36.212 -1.578 34.136 1.00 60.94 78 PRO A N 1
ATOM 621 C CA . PRO A 1 78 ? -37.542 -1.639 33.523 1.00 60.94 78 PRO A CA 1
ATOM 622 C C . PRO A 1 78 ? -37.873 -0.453 32.615 1.00 60.94 78 PRO A C 1
ATOM 624 O O . PRO A 1 78 ? -37.312 0.644 32.839 1.00 60.94 78 PRO A O 1
#